Protein AF-A0A919EBE1-F1 (afdb_monomer_lite)

Foldseek 3Di:
DDDDDDPVVVVVVQVVQVVVVHHPVNVVVVLVVVCVVPVVVSVVVCVVVDDPDDPPDDPPPDPDDDDDDDDDDD

pLDDT: mean 79.86, std 19.69, range [41.06, 98.19]

Secondary structure (DSSP, 8-state):
---PPPHHHHHHHHHHHHTTT--HHHHHHHHHHHHHH-HHHHHHHHGGGSPP----------------------

Sequence (74 aa):
MIVRPGEALKQGATQALNNRGREMQGFVVACLNALVADPDSFLRRLSGHWPAEKPRGRPRKDAHGDAAGDASAT

Radius of gyration: 25.63 Å; chains: 1; bounding box: 74×45×45 Å

Structure (mmCIF, N/CA/C/O backbone):
data_AF-A0A919EBE1-F1
#
_entry.id   AF-A0A919EBE1-F1
#
loop_
_atom_site.group_PDB
_atom_site.id
_atom_site.type_symbol
_atom_site.label_atom_id
_atom_site.label_alt_id
_atom_site.label_comp_id
_atom_site.label_asym_id
_atom_site.label_entity_id
_atom_site.label_seq_id
_atom_site.pdbx_PDB_ins_code
_atom_site.Cartn_x
_atom_site.Cartn_y
_atom_site.Cartn_z
_atom_site.occupancy
_atom_site.B_iso_or_equiv
_atom_site.auth_seq_id
_atom_site.auth_comp_id
_atom_site.auth_asym_id
_atom_site.auth_atom_id
_atom_site.pdbx_PDB_model_num
ATOM 1 N N . MET A 1 1 ? 17.984 0.765 -1.026 1.00 50.41 1 MET A N 1
ATOM 2 C CA . MET A 1 1 ? 17.428 2.116 -1.272 1.00 50.41 1 MET A CA 1
ATOM 3 C C . MET A 1 1 ? 16.065 2.161 -0.606 1.00 50.41 1 MET A C 1
ATOM 5 O O . MET A 1 1 ? 15.194 1.417 -1.025 1.00 50.41 1 MET A O 1
ATOM 9 N N . ILE A 1 2 ? 15.909 2.928 0.476 1.00 57.41 2 ILE A N 1
ATOM 10 C CA . ILE A 1 2 ? 14.626 3.041 1.186 1.00 57.41 2 ILE A CA 1
ATOM 11 C C . ILE A 1 2 ? 13.867 4.209 0.560 1.00 57.41 2 ILE A C 1
ATOM 13 O O . ILE A 1 2 ? 14.310 5.352 0.661 1.00 57.41 2 ILE A O 1
ATOM 17 N N . VAL A 1 3 ? 12.751 3.924 -0.109 1.00 67.38 3 VAL A N 1
ATOM 18 C CA . VAL A 1 3 ? 11.837 4.964 -0.592 1.00 67.38 3 VAL A CA 1
ATOM 19 C C . VAL A 1 3 ? 10.996 5.406 0.600 1.00 67.38 3 VAL A C 1
ATOM 21 O O . VAL A 1 3 ? 10.205 4.628 1.127 1.00 67.38 3 VAL A O 1
ATOM 24 N N . ARG A 1 4 ? 11.202 6.640 1.065 1.00 74.50 4 ARG A N 1
ATOM 25 C CA . ARG A 1 4 ? 10.357 7.249 2.096 1.00 74.50 4 ARG A CA 1
ATOM 26 C C . ARG A 1 4 ? 9.294 8.100 1.401 1.00 74.50 4 ARG A C 1
ATOM 28 O O . ARG A 1 4 ? 9.680 8.970 0.617 1.00 74.50 4 ARG A O 1
ATOM 35 N N . PRO A 1 5 ? 7.993 7.869 1.641 1.00 78.56 5 PRO A N 1
ATOM 36 C CA . PRO A 1 5 ? 6.970 8.778 1.144 1.00 78.56 5 PRO A CA 1
ATOM 37 C C . PRO A 1 5 ? 7.161 10.151 1.795 1.00 78.56 5 PRO A C 1
ATOM 39 O O . PRO A 1 5 ? 7.587 10.241 2.947 1.00 78.56 5 PRO A O 1
ATOM 42 N N . GLY A 1 6 ? 6.845 11.220 1.064 1.00 85.19 6 GLY A N 1
ATOM 43 C CA . GLY A 1 6 ? 6.784 12.552 1.660 1.00 85.19 6 GLY A CA 1
ATOM 44 C C . GLY A 1 6 ? 5.741 12.592 2.781 1.00 85.19 6 GLY A C 1
ATOM 45 O O . GLY A 1 6 ? 4.695 11.947 2.676 1.00 85.19 6 GLY A O 1
ATOM 46 N N . GLU A 1 7 ? 6.005 13.359 3.839 1.00 88.25 7 GLU A N 1
ATOM 47 C CA . GLU A 1 7 ? 5.117 13.448 5.009 1.00 88.25 7 GLU A CA 1
ATOM 48 C C . GLU A 1 7 ? 3.686 13.860 4.627 1.00 88.25 7 GLU A C 1
ATOM 50 O O . GLU A 1 7 ? 2.728 13.240 5.082 1.00 88.25 7 GLU A O 1
ATOM 55 N N . ALA A 1 8 ? 3.528 14.811 3.700 1.00 89.31 8 ALA A N 1
ATOM 56 C CA . ALA A 1 8 ? 2.214 15.234 3.210 1.00 89.31 8 ALA A CA 1
ATOM 57 C C . ALA A 1 8 ? 1.426 14.090 2.538 1.00 89.31 8 ALA A C 1
ATOM 59 O O . ALA A 1 8 ? 0.228 13.934 2.773 1.00 89.31 8 ALA A O 1
ATOM 60 N N . LEU A 1 9 ? 2.100 13.243 1.748 1.00 90.88 9 LEU A N 1
ATOM 61 C CA . LEU A 1 9 ? 1.474 12.082 1.106 1.00 90.88 9 LEU A CA 1
ATOM 62 C C . LEU A 1 9 ? 1.023 11.058 2.153 1.00 90.88 9 LEU A C 1
ATOM 64 O O . LEU A 1 9 ? -0.090 10.536 2.084 1.00 90.88 9 LEU A O 1
ATOM 68 N N . LYS A 1 10 ? 1.879 10.792 3.146 1.00 90.94 10 LYS A N 1
ATOM 69 C CA . LYS A 1 10 ? 1.583 9.866 4.242 1.00 90.94 10 LYS A CA 1
ATOM 70 C C . LYS A 1 10 ? 0.391 10.344 5.075 1.00 90.94 10 LYS A C 1
ATOM 72 O O . LYS A 1 10 ? -0.484 9.539 5.397 1.00 90.94 10 LYS A O 1
ATOM 77 N N . GLN A 1 11 ? 0.338 11.634 5.401 1.00 94.38 11 GLN A N 1
ATOM 78 C CA . GLN A 1 11 ? -0.768 12.234 6.148 1.00 94.38 11 GLN A CA 1
ATOM 79 C C . GLN A 1 11 ? -2.084 12.153 5.368 1.00 94.38 11 GLN A C 1
ATOM 81 O O . GLN A 1 11 ? -3.069 11.648 5.906 1.00 94.38 11 GLN A O 1
ATOM 86 N N . GLY A 1 12 ? -2.088 12.545 4.089 1.00 95.62 12 GLY A N 1
ATOM 87 C CA . GLY A 1 12 ? -3.284 12.474 3.244 1.00 95.62 12 GLY A CA 1
ATOM 88 C C . GLY A 1 12 ? -3.819 11.047 3.091 1.00 95.62 12 GLY A C 1
ATOM 89 O O . GLY A 1 12 ? -5.015 10.808 3.254 1.00 95.62 12 GLY A O 1
ATOM 90 N N . ALA A 1 13 ? -2.932 10.072 2.864 1.00 94.31 13 ALA A N 1
ATOM 91 C CA . ALA A 1 13 ? -3.316 8.663 2.789 1.00 94.31 13 ALA A CA 1
ATOM 92 C C . ALA A 1 13 ? -3.885 8.149 4.123 1.00 94.31 13 ALA A C 1
ATOM 94 O O . ALA A 1 13 ? -4.906 7.463 4.137 1.00 94.31 13 ALA A O 1
ATOM 95 N N . THR A 1 14 ? -3.268 8.521 5.248 1.00 95.81 14 THR A N 1
ATOM 96 C CA . THR A 1 14 ? -3.747 8.141 6.587 1.00 95.81 14 THR A CA 1
ATOM 97 C C . THR A 1 14 ? -5.135 8.717 6.859 1.00 95.81 14 THR A C 1
ATOM 99 O O . THR A 1 14 ? -6.031 7.989 7.278 1.00 95.81 14 THR A O 1
ATOM 102 N N . GLN A 1 15 ? -5.358 9.997 6.555 1.00 97.12 15 GLN A N 1
ATOM 103 C CA . GLN A 1 15 ? -6.666 10.632 6.714 1.00 97.12 15 GLN A CA 1
ATOM 104 C C . GLN A 1 15 ? -7.733 9.963 5.835 1.00 97.12 15 GLN A C 1
ATOM 106 O O . GLN A 1 15 ? -8.836 9.680 6.300 1.00 97.12 15 GLN A O 1
ATOM 111 N N . ALA A 1 16 ? -7.404 9.654 4.577 1.00 97.62 16 ALA A N 1
ATOM 112 C CA . ALA A 1 16 ? -8.320 8.976 3.667 1.00 97.62 16 ALA A CA 1
ATOM 113 C C . ALA A 1 16 ? -8.734 7.581 4.172 1.00 97.62 16 ALA A C 1
ATOM 115 O O . ALA A 1 16 ? -9.891 7.188 3.991 1.00 97.62 16 ALA A O 1
ATOM 116 N N . LEU A 1 17 ? -7.818 6.841 4.800 1.00 97.44 17 LEU A N 1
ATOM 117 C CA . LEU A 1 17 ? -8.108 5.540 5.405 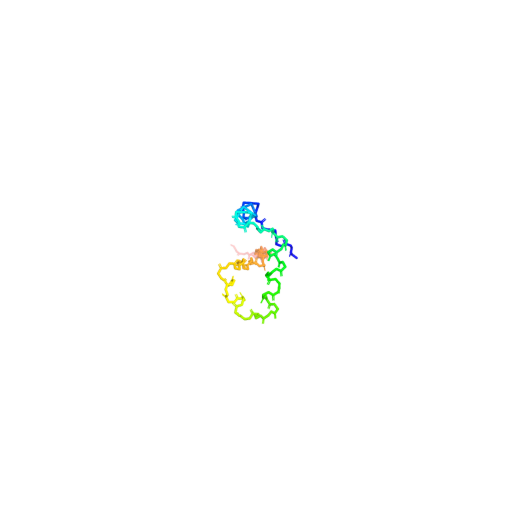1.00 97.44 17 LEU A CA 1
ATOM 118 C C . LEU A 1 17 ? -8.948 5.683 6.680 1.00 97.44 17 LEU A C 1
ATOM 120 O O . LEU A 1 17 ? -9.973 5.010 6.806 1.00 97.44 17 LEU A O 1
ATOM 124 N N . ASN A 1 18 ? -8.590 6.618 7.563 1.00 95.81 18 ASN A N 1
ATOM 125 C CA . ASN A 1 18 ? -9.311 6.868 8.813 1.00 95.81 18 ASN A CA 1
ATOM 126 C C . ASN A 1 18 ? -10.771 7.267 8.564 1.00 95.81 18 ASN A C 1
ATOM 128 O O . ASN A 1 18 ? -11.671 6.729 9.204 1.00 95.81 18 ASN A O 1
ATOM 132 N N . ASN A 1 19 ? -11.029 8.118 7.564 1.00 97.69 19 ASN A N 1
ATOM 133 C CA . ASN A 1 19 ? -12.388 8.504 7.160 1.00 97.69 19 ASN A CA 1
ATOM 134 C C . ASN A 1 19 ? -13.251 7.312 6.701 1.00 97.69 19 ASN A C 1
ATOM 136 O O . ASN A 1 19 ? -14.468 7.430 6.602 1.00 97.69 19 ASN A O 1
ATOM 140 N N . ARG A 1 20 ? -12.628 6.169 6.391 1.00 97.31 20 ARG A N 1
ATOM 141 C CA . ARG A 1 20 ? -13.280 4.923 5.966 1.00 97.31 20 ARG A CA 1
ATOM 142 C C . ARG A 1 20 ? -13.189 3.823 7.030 1.00 97.31 20 ARG A C 1
ATOM 144 O O . ARG A 1 20 ? -13.479 2.668 6.723 1.00 97.31 20 ARG A O 1
ATOM 151 N N . GLY A 1 21 ? -12.752 4.156 8.248 1.00 96.44 21 GLY A N 1
ATOM 152 C CA . GLY A 1 21 ? -12.564 3.195 9.336 1.00 96.44 21 GLY A CA 1
ATOM 153 C C . GLY A 1 21 ? -11.496 2.140 9.035 1.00 96.44 21 GLY A C 1
ATOM 154 O O . GLY A 1 21 ? -11.644 0.985 9.425 1.00 96.44 21 GLY A O 1
ATOM 155 N N . ARG A 1 22 ? -10.454 2.497 8.274 1.00 96.38 22 ARG A N 1
ATOM 156 C CA . ARG A 1 22 ? -9.342 1.601 7.924 1.00 96.38 22 ARG A CA 1
ATOM 157 C C . ARG A 1 22 ? -8.031 2.136 8.481 1.00 96.38 22 ARG A C 1
ATOM 159 O O . ARG A 1 22 ? -7.802 3.339 8.493 1.00 96.38 22 ARG A O 1
ATOM 166 N N . GLU A 1 23 ? -7.147 1.226 8.871 1.00 95.00 23 GLU A N 1
ATOM 167 C CA . GLU A 1 23 ? -5.802 1.552 9.344 1.00 95.00 23 GLU A CA 1
ATOM 168 C C . GLU A 1 23 ? -4.754 1.355 8.242 1.00 95.00 23 GLU A C 1
ATOM 170 O O . GLU A 1 23 ? -4.891 0.482 7.380 1.00 95.00 23 GLU A O 1
ATOM 175 N N . MET A 1 24 ? -3.662 2.125 8.306 1.00 94.25 24 MET A N 1
ATOM 176 C CA . MET A 1 24 ? -2.551 2.039 7.347 1.00 94.25 24 MET A CA 1
ATOM 177 C C . MET A 1 24 ? -1.943 0.634 7.278 1.00 94.25 24 MET A C 1
ATOM 179 O O . MET A 1 24 ? -1.710 0.115 6.190 1.00 94.25 24 MET A O 1
ATOM 183 N N . GLN A 1 25 ? -1.710 -0.006 8.427 1.00 93.75 25 GLN A N 1
ATOM 184 C CA . GLN A 1 25 ? -1.131 -1.350 8.467 1.00 93.75 25 GLN A CA 1
ATOM 185 C C . GLN A 1 25 ? -2.054 -2.378 7.800 1.00 93.75 25 GLN A C 1
ATOM 187 O O . GLN A 1 25 ? -1.598 -3.161 6.968 1.00 93.75 25 GLN A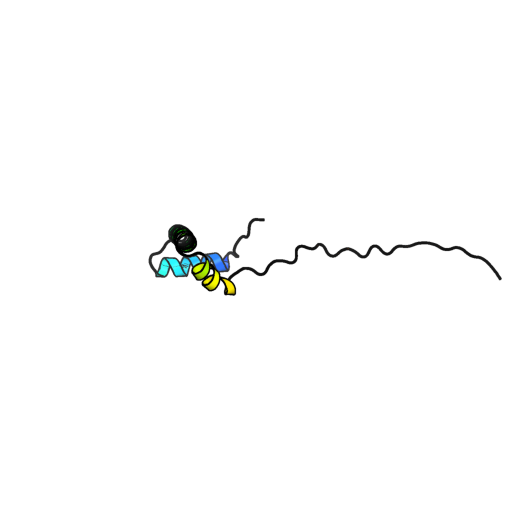 O 1
ATOM 192 N N . GLY A 1 26 ? -3.356 -2.328 8.098 1.00 96.00 26 GLY A N 1
ATOM 193 C CA . GLY A 1 26 ? -4.352 -3.189 7.457 1.00 96.00 26 GLY A CA 1
ATOM 194 C C . GLY A 1 26 ? -4.441 -2.963 5.946 1.00 96.00 26 GLY A C 1
ATOM 195 O O . GLY A 1 26 ? -4.550 -3.922 5.184 1.00 96.00 26 GLY A O 1
ATOM 196 N N . PHE A 1 27 ? -4.319 -1.712 5.495 1.00 96.25 27 PHE A N 1
ATOM 197 C CA . PHE A 1 27 ? -4.260 -1.383 4.071 1.00 96.25 27 PHE A CA 1
ATOM 198 C C . PHE A 1 27 ? -3.034 -1.995 3.378 1.00 96.25 27 PHE A C 1
ATOM 200 O O . PHE A 1 27 ? -3.179 -2.597 2.317 1.00 96.25 27 PHE A O 1
ATOM 207 N N . VAL A 1 28 ? -1.845 -1.913 3.985 1.00 95.00 28 VAL A N 1
ATOM 208 C CA . VAL A 1 28 ? -0.628 -2.528 3.425 1.00 95.00 28 VAL A CA 1
ATOM 209 C C . VAL A 1 28 ? -0.787 -4.045 3.301 1.00 95.00 28 VAL A C 1
ATOM 211 O O . VAL A 1 28 ? -0.489 -4.599 2.245 1.00 95.00 28 VAL A O 1
ATOM 214 N N . VAL A 1 29 ? -1.314 -4.713 4.331 1.00 96.88 29 VAL A N 1
ATOM 215 C CA . VAL A 1 29 ? -1.582 -6.163 4.285 1.00 96.88 29 VAL A CA 1
ATOM 216 C C . VAL A 1 29 ? -2.580 -6.508 3.175 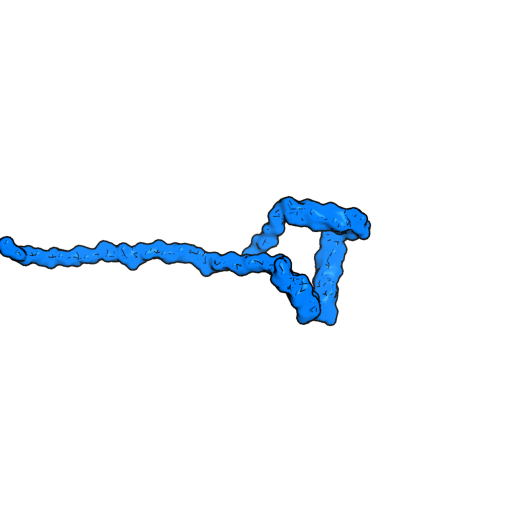1.00 96.88 29 VAL A C 1
ATOM 218 O O . VAL A 1 29 ? -2.349 -7.446 2.414 1.00 96.88 29 VAL A O 1
ATOM 221 N N . ALA A 1 30 ? -3.655 -5.730 3.022 1.00 96.88 30 ALA A N 1
ATOM 222 C CA . ALA A 1 30 ? -4.631 -5.934 1.952 1.00 96.88 30 ALA A CA 1
ATOM 223 C C . ALA A 1 30 ? -4.009 -5.783 0.552 1.00 96.88 30 ALA A C 1
ATOM 225 O O . ALA A 1 30 ? -4.299 -6.587 -0.331 1.00 96.88 30 ALA A O 1
ATOM 226 N N . CYS A 1 31 ? -3.123 -4.802 0.356 1.00 96.38 31 CYS A N 1
ATOM 227 C CA . CYS A 1 31 ? -2.380 -4.628 -0.894 1.00 96.38 31 CYS A CA 1
ATOM 228 C C . CYS A 1 31 ? -1.473 -5.825 -1.202 1.00 96.38 31 CYS A C 1
ATOM 230 O O . CYS A 1 31 ? -1.434 -6.272 -2.345 1.00 96.38 31 CYS A O 1
ATOM 232 N N . LEU A 1 32 ? -0.776 -6.369 -0.199 1.00 97.19 32 LEU A N 1
ATOM 233 C CA . LEU A 1 32 ? 0.060 -7.562 -0.375 1.00 97.19 32 LEU A CA 1
ATOM 234 C C . LEU A 1 32 ? -0.782 -8.787 -0.749 1.00 97.19 32 LEU A C 1
ATOM 236 O O . LEU A 1 32 ? -0.435 -9.500 -1.686 1.00 97.19 32 LEU A O 1
ATOM 240 N N . ASN A 1 33 ? -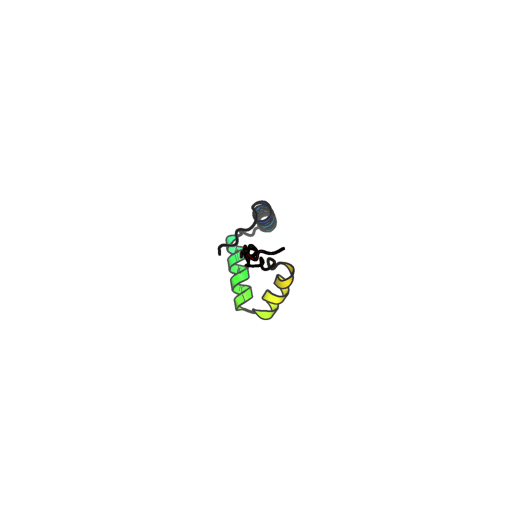1.919 -8.993 -0.081 1.00 97.88 33 ASN A N 1
ATOM 241 C CA . ASN A 1 33 ? -2.840 -10.080 -0.417 1.00 97.88 33 ASN A CA 1
ATOM 242 C C . ASN A 1 33 ? -3.391 -9.941 -1.844 1.00 97.88 33 ASN A C 1
ATOM 244 O O . ASN A 1 33 ? -3.438 -10.921 -2.582 1.00 97.88 33 ASN A O 1
ATOM 248 N N . ALA A 1 34 ? -3.777 -8.727 -2.249 1.00 97.12 34 ALA A N 1
ATOM 249 C CA . ALA A 1 34 ? -4.266 -8.460 -3.599 1.00 97.12 34 ALA A CA 1
ATOM 250 C C . ALA A 1 34 ? -3.187 -8.705 -4.667 1.00 97.12 34 ALA A C 1
ATOM 252 O O . ALA A 1 34 ? -3.489 -9.284 -5.707 1.00 97.12 34 ALA A O 1
ATOM 253 N N . LEU A 1 35 ? -1.939 -8.311 -4.392 1.00 96.88 35 LEU A N 1
ATOM 254 C CA . LEU A 1 35 ? -0.800 -8.568 -5.274 1.00 96.88 35 LEU A CA 1
ATOM 255 C C . LEU A 1 35 ? -0.547 -10.069 -5.455 1.00 96.88 35 LEU A C 1
ATOM 257 O O . LEU A 1 35 ? -0.274 -10.497 -6.567 1.00 96.88 35 LEU A O 1
ATOM 261 N N . VAL A 1 36 ? -0.633 -10.861 -4.383 1.00 97.88 36 VAL A N 1
ATOM 262 C CA . VAL A 1 36 ? -0.450 -12.322 -4.457 1.00 97.88 36 VAL A CA 1
ATOM 263 C C . VAL A 1 36 ? -1.590 -12.991 -5.230 1.00 97.88 36 VAL A C 1
ATOM 265 O O . VAL A 1 36 ? -1.346 -13.948 -5.958 1.00 97.88 36 VAL A O 1
ATOM 268 N N . ALA A 1 37 ? -2.822 -12.501 -5.080 1.00 98.19 37 ALA A N 1
ATOM 269 C CA . ALA A 1 37 ? -3.997 -13.094 -5.712 1.00 98.19 37 ALA A CA 1
ATOM 270 C C . ALA A 1 37 ? -4.060 -12.866 -7.235 1.00 98.19 37 ALA A C 1
ATOM 272 O O . ALA A 1 37 ? -4.428 -13.781 -7.966 1.00 98.19 37 ALA A O 1
ATOM 273 N N . ASP A 1 38 ? -3.726 -11.662 -7.711 1.00 97.12 38 ASP A N 1
ATOM 274 C CA . ASP A 1 38 ? -3.680 -11.321 -9.142 1.00 97.12 38 ASP A CA 1
ATOM 275 C C . ASP A 1 38 ? -2.616 -10.232 -9.388 1.00 97.12 38 ASP A C 1
ATOM 277 O O . ASP A 1 38 ? -2.918 -9.027 -9.333 1.00 97.12 38 ASP A O 1
ATOM 281 N N . PRO A 1 39 ? -1.357 -10.640 -9.638 1.00 96.25 39 PRO A N 1
ATOM 282 C CA . PRO A 1 39 ? -0.250 -9.707 -9.787 1.00 96.25 39 PRO A CA 1
ATOM 283 C C . PRO A 1 39 ? -0.437 -8.741 -10.957 1.00 96.25 39 PRO A C 1
ATOM 285 O O . PRO A 1 39 ? -0.247 -7.533 -10.799 1.00 96.25 39 PRO A O 1
ATOM 288 N N . ASP A 1 40 ? -0.842 -9.248 -12.120 1.00 97.06 40 ASP A N 1
ATOM 289 C CA . ASP A 1 40 ? -0.888 -8.469 -13.358 1.00 97.06 40 ASP A CA 1
ATOM 290 C C . ASP A 1 40 ? -1.968 -7.389 -13.297 1.00 97.06 40 ASP A C 1
ATOM 292 O O . ASP A 1 40 ? -1.718 -6.218 -13.615 1.00 97.06 40 ASP A O 1
ATOM 296 N N . SER A 1 41 ? -3.168 -7.736 -12.823 1.00 95.19 41 SER A N 1
ATOM 297 C CA . SER A 1 41 ? -4.238 -6.751 -12.668 1.00 95.19 41 SER A CA 1
ATOM 298 C C . SER A 1 41 ? -3.900 -5.707 -11.611 1.00 95.19 41 SER A C 1
ATOM 300 O O . SER A 1 41 ? -4.213 -4.526 -11.801 1.00 95.19 41 SER A O 1
ATOM 302 N N . PHE A 1 42 ? -3.283 -6.115 -10.499 1.00 95.81 42 PHE A N 1
ATOM 303 C CA . PHE A 1 42 ? -2.915 -5.196 -9.427 1.00 95.81 42 PHE A CA 1
ATOM 304 C C . PHE A 1 42 ? -1.811 -4.225 -9.868 1.00 95.81 42 PHE A C 1
ATOM 306 O O . PHE A 1 42 ? -1.962 -3.012 -9.706 1.00 95.81 42 PHE A O 1
ATOM 313 N N . LEU A 1 43 ? -0.750 -4.722 -10.512 1.00 94.69 43 LEU A N 1
ATOM 314 C CA . LEU A 1 43 ? 0.339 -3.890 -11.034 1.00 94.69 43 LEU A CA 1
ATOM 315 C C . LEU A 1 43 ? -0.143 -2.939 -12.134 1.00 94.69 43 LEU A C 1
ATOM 317 O O . LEU A 1 43 ? 0.225 -1.762 -12.131 1.00 94.69 43 LEU A O 1
ATOM 321 N N . ARG A 1 44 ? -1.045 -3.388 -13.017 1.00 95.12 44 ARG A N 1
ATOM 322 C CA . ARG A 1 44 ? -1.655 -2.514 -14.030 1.00 95.12 44 ARG A CA 1
ATOM 323 C C . ARG A 1 44 ? -2.389 -1.328 -13.399 1.00 95.12 44 ARG A C 1
ATOM 325 O O . ARG A 1 44 ? -2.249 -0.210 -13.893 1.00 95.12 44 ARG A O 1
ATOM 332 N N . ARG A 1 45 ? -3.116 -1.538 -12.291 1.00 94.25 45 ARG A N 1
ATOM 333 C CA . ARG A 1 45 ? -3.799 -0.458 -11.544 1.00 94.25 45 ARG A CA 1
ATOM 334 C C . ARG A 1 45 ? -2.822 0.534 -10.907 1.00 94.25 45 ARG A C 1
ATOM 336 O O . ARG A 1 45 ? -3.159 1.706 -10.780 1.00 94.25 45 ARG A O 1
ATOM 343 N N . LEU A 1 46 ? -1.630 0.086 -10.511 1.00 92.69 46 LEU A N 1
ATOM 344 C CA . LEU A 1 46 ? -0.622 0.929 -9.858 1.00 92.69 46 LEU A CA 1
ATOM 345 C C . LEU A 1 46 ? 0.312 1.665 -10.825 1.00 92.69 46 LEU A C 1
ATOM 347 O O . LEU A 1 46 ? 1.028 2.562 -10.385 1.00 92.69 46 LEU A O 1
ATOM 351 N N . SER A 1 47 ? 0.301 1.324 -12.116 1.00 88.44 47 SER A N 1
ATOM 352 C CA . SER A 1 47 ? 1.206 1.888 -13.131 1.00 88.44 47 SER A CA 1
ATOM 353 C C . SER A 1 47 ? 1.299 3.423 -13.111 1.00 88.44 47 SER A C 1
ATOM 355 O O . SER A 1 47 ? 2.398 3.966 -13.166 1.00 88.44 47 SER A O 1
ATOM 357 N N . GLY A 1 48 ? 0.175 4.130 -12.939 1.00 87.94 48 GLY A N 1
ATOM 358 C CA . GLY A 1 48 ? 0.133 5.600 -12.884 1.00 87.94 48 GLY A CA 1
ATOM 359 C C . GLY A 1 48 ? 0.606 6.228 -11.565 1.00 87.94 48 GLY A C 1
ATOM 360 O O . GLY A 1 48 ? 0.774 7.442 -11.488 1.00 87.94 48 GLY A O 1
ATOM 361 N N . HIS A 1 49 ? 0.814 5.425 -10.521 1.00 89.06 49 HIS A N 1
ATOM 362 C CA . HIS A 1 49 ? 1.261 5.872 -9.196 1.00 89.06 49 HIS A CA 1
ATOM 363 C C . HIS A 1 49 ? 2.687 5.427 -8.871 1.00 89.06 49 HIS A C 1
ATOM 365 O O . HIS A 1 49 ? 3.205 5.753 -7.799 1.00 89.06 49 HIS A O 1
ATOM 371 N N . TRP A 1 50 ? 3.319 4.667 -9.768 1.00 84.56 50 TRP A N 1
ATOM 372 C CA . TRP A 1 50 ? 4.671 4.190 -9.551 1.00 84.56 50 TRP A CA 1
ATOM 373 C C . TRP A 1 50 ? 5.639 5.379 -9.531 1.00 84.56 50 TRP A C 1
ATOM 375 O O . TRP A 1 50 ? 5.566 6.244 -10.409 1.00 84.56 50 TRP A O 1
ATOM 385 N N . PRO A 1 51 ? 6.538 5.475 -8.537 1.00 80.44 51 PRO A N 1
ATOM 386 C CA . PRO A 1 51 ? 7.510 6.552 -8.512 1.00 80.44 51 PRO A CA 1
ATOM 387 C C . PRO A 1 51 ? 8.378 6.470 -9.765 1.00 80.44 51 PRO A C 1
ATOM 389 O O . PRO A 1 51 ? 8.859 5.393 -10.123 1.00 80.44 51 PRO A O 1
ATOM 392 N N . ALA A 1 52 ? 8.597 7.619 -10.405 1.00 75.50 52 ALA A N 1
ATOM 393 C CA . ALA A 1 52 ? 9.524 7.708 -11.519 1.00 75.50 52 ALA A CA 1
ATOM 394 C C . ALA A 1 52 ? 10.889 7.151 -11.095 1.00 75.50 52 ALA A C 1
ATOM 396 O O . ALA A 1 52 ? 11.394 7.460 -10.005 1.00 75.50 52 ALA A O 1
ATOM 397 N N . GLU A 1 53 ? 11.488 6.332 -11.956 1.00 67.88 53 GLU A N 1
ATOM 398 C CA . GLU A 1 53 ? 12.849 5.866 -11.749 1.00 67.88 53 GLU A CA 1
ATOM 399 C C . GLU A 1 53 ? 13.765 7.093 -11.696 1.00 67.88 53 GLU A C 1
ATOM 401 O O . GLU A 1 53 ? 13.889 7.849 -12.660 1.00 67.88 53 GLU A O 1
ATOM 406 N N . LYS A 1 54 ? 14.385 7.344 -10.537 1.00 62.69 54 LYS A N 1
ATOM 407 C CA . LYS A 1 54 ? 15.412 8.383 -10.455 1.00 62.69 54 LYS A CA 1
ATOM 408 C C . LYS A 1 54 ? 16.567 7.956 -11.363 1.00 62.69 54 LYS A C 1
ATOM 410 O O . LYS A 1 54 ? 17.070 6.847 -11.163 1.00 62.69 54 LYS A O 1
ATOM 415 N N . PRO A 1 55 ? 17.045 8.817 -12.282 1.00 59.66 55 PRO A N 1
ATOM 416 C CA . PRO A 1 55 ? 18.233 8.517 -13.064 1.00 59.66 55 PRO A CA 1
ATOM 417 C C . PRO A 1 55 ? 19.389 8.251 -12.099 1.00 59.66 55 PRO A C 1
ATOM 419 O O . PRO A 1 55 ? 19.822 9.132 -11.352 1.00 59.66 55 PRO A O 1
ATOM 422 N N . ARG A 1 56 ? 19.869 7.008 -12.056 1.00 61.84 56 ARG A N 1
ATOM 423 C CA . ARG A 1 56 ? 21.055 6.651 -11.279 1.00 61.84 56 ARG A CA 1
ATOM 424 C C . ARG A 1 56 ? 22.271 7.024 -12.113 1.00 61.84 56 ARG A C 1
ATOM 426 O O . ARG A 1 56 ? 22.793 6.213 -12.863 1.00 61.84 56 ARG A O 1
ATOM 433 N N . GLY A 1 57 ? 22.715 8.266 -11.970 1.00 56.78 57 GLY A N 1
ATOM 434 C CA . GLY A 1 57 ? 23.953 8.743 -12.567 1.00 56.78 57 GLY A CA 1
ATOM 435 C C . GLY A 1 57 ? 24.462 9.969 -11.828 1.00 56.78 57 GLY A C 1
ATOM 436 O O . GLY A 1 57 ? 23.777 10.984 -11.748 1.00 56.78 57 GLY A O 1
ATOM 437 N N . ARG A 1 58 ? 25.680 9.889 -11.287 1.00 52.25 58 ARG A N 1
ATOM 438 C CA . ARG A 1 58 ? 26.480 11.090 -11.031 1.00 52.25 58 ARG A CA 1
ATOM 439 C C . ARG A 1 58 ? 26.774 11.691 -12.413 1.00 52.25 58 ARG A C 1
ATOM 441 O O . ARG A 1 58 ? 27.214 10.919 -13.267 1.00 52.25 58 ARG A O 1
ATOM 448 N N . PRO A 1 59 ? 26.572 12.997 -12.663 1.00 63.44 59 PRO A N 1
ATOM 449 C CA . PRO A 1 59 ? 27.115 13.616 -13.866 1.00 63.44 59 PRO A CA 1
ATOM 450 C C . PRO A 1 59 ? 28.604 13.261 -13.933 1.00 63.44 59 PRO A C 1
ATOM 452 O O . PRO A 1 59 ? 29.335 13.503 -12.965 1.00 63.44 59 PRO A O 1
ATOM 455 N N . ARG A 1 60 ? 29.052 12.599 -15.008 1.00 62.88 60 ARG A N 1
ATOM 456 C CA . ARG A 1 60 ? 30.489 12.465 -15.254 1.00 62.88 60 ARG A CA 1
ATOM 457 C C . ARG A 1 60 ? 30.991 13.894 -15.418 1.00 62.88 60 ARG A C 1
ATOM 459 O O . ARG A 1 60 ? 30.592 14.572 -16.350 1.00 62.88 60 ARG A O 1
ATOM 466 N N . LYS A 1 61 ? 31.784 14.365 -14.456 1.00 57.12 61 LYS A N 1
ATOM 467 C CA .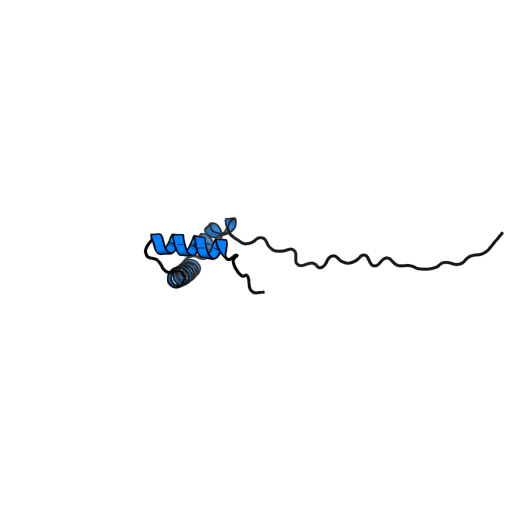 LYS A 1 61 ? 32.581 15.578 -14.618 1.00 57.12 61 LYS A CA 1
ATOM 468 C C . LYS A 1 61 ? 33.485 15.309 -15.815 1.00 57.12 61 LYS A C 1
ATOM 470 O O . LYS A 1 61 ? 34.245 14.341 -15.762 1.00 57.12 61 LYS A O 1
ATOM 475 N N . ASP A 1 62 ? 33.326 16.082 -16.880 1.00 57.38 62 ASP A N 1
ATOM 476 C CA . ASP A 1 62 ? 34.108 15.947 -18.101 1.00 57.38 62 ASP A CA 1
ATOM 477 C C . ASP A 1 62 ? 35.596 15.975 -17.742 1.00 57.38 62 ASP A C 1
ATOM 479 O O . ASP A 1 62 ? 36.131 16.967 -17.248 1.00 57.38 62 ASP A O 1
ATOM 483 N N . ALA A 1 63 ? 36.244 14.825 -17.904 1.00 56.69 63 ALA A N 1
ATOM 484 C CA . ALA A 1 63 ? 37.684 14.682 -17.834 1.00 56.69 63 ALA A CA 1
ATOM 485 C C . ALA A 1 63 ? 38.231 14.930 -19.244 1.00 56.69 63 ALA A C 1
ATOM 487 O O . ALA A 1 63 ? 38.479 13.998 -20.002 1.00 56.69 63 ALA A O 1
ATOM 488 N N . HIS A 1 64 ? 38.365 16.204 -19.597 1.00 47.44 64 HIS A N 1
ATOM 489 C CA . HIS A 1 64 ? 39.253 16.680 -20.652 1.00 47.44 64 HIS A CA 1
ATOM 490 C C . HIS A 1 64 ? 39.974 17.878 -20.016 1.00 47.44 64 HIS A C 1
ATOM 492 O O . HIS A 1 64 ? 39.347 18.893 -19.754 1.00 47.44 64 HIS A O 1
ATOM 498 N N . GLY A 1 65 ? 41.205 17.781 -19.526 1.00 43.47 65 GLY A N 1
ATOM 499 C CA . GLY A 1 65 ? 42.332 17.061 -20.097 1.00 43.47 65 GLY A CA 1
ATOM 500 C C . GLY A 1 65 ? 43.288 18.107 -20.652 1.00 43.47 65 GLY A C 1
ATOM 501 O O . GLY A 1 65 ? 43.421 18.222 -21.862 1.00 43.47 65 GLY A O 1
ATOM 502 N N . ASP A 1 66 ? 43.896 18.894 -19.760 1.00 50.41 66 ASP A N 1
ATOM 503 C CA . ASP A 1 66 ? 45.148 19.590 -20.039 1.00 50.41 66 ASP A CA 1
ATOM 504 C C . ASP A 1 66 ? 46.172 18.568 -20.553 1.00 50.41 66 ASP A C 1
ATOM 506 O O . ASP A 1 66 ? 46.518 17.616 -19.849 1.00 50.41 66 ASP A O 1
ATOM 510 N N . ALA A 1 67 ? 46.660 18.769 -21.773 1.00 47.53 67 ALA A N 1
ATOM 511 C CA . ALA A 1 67 ? 47.885 18.157 -22.262 1.00 47.53 67 ALA A CA 1
ATOM 512 C C . ALA A 1 67 ? 48.642 19.189 -23.103 1.00 47.53 67 ALA A C 1
ATOM 514 O O . ALA A 1 67 ? 48.216 19.586 -24.186 1.00 47.53 67 ALA A O 1
ATOM 515 N N . ALA A 1 68 ? 49.757 19.629 -22.529 1.00 49.44 68 ALA A N 1
ATOM 516 C CA . ALA A 1 68 ? 50.756 20.503 -23.106 1.00 49.44 68 ALA A CA 1
ATOM 517 C C . ALA A 1 68 ? 51.350 19.940 -24.409 1.00 49.44 68 ALA A C 1
ATOM 519 O O . ALA A 1 68 ? 51.586 18.738 -24.531 1.00 49.44 68 ALA A O 1
ATOM 520 N N . GLY A 1 69 ? 51.663 20.844 -25.336 1.00 43.84 69 GLY A N 1
ATOM 521 C CA . GLY A 1 69 ? 52.467 20.593 -26.527 1.00 43.84 69 GLY A CA 1
ATOM 522 C C . GLY A 1 69 ? 53.297 21.831 -26.845 1.00 43.84 69 GLY A C 1
ATOM 523 O O . GLY A 1 69 ? 52.818 22.756 -27.490 1.00 43.84 69 GLY A O 1
ATOM 524 N N . ASP A 1 70 ? 54.515 21.842 -26.316 1.00 49.59 70 ASP A N 1
ATOM 525 C CA . ASP A 1 70 ? 55.627 22.720 -26.678 1.00 49.59 70 ASP A CA 1
ATOM 526 C C . ASP A 1 70 ? 55.982 22.556 -28.170 1.00 49.59 70 ASP A C 1
ATOM 528 O O . ASP A 1 70 ? 56.100 21.422 -28.640 1.00 49.59 70 ASP A O 1
ATOM 532 N N . ALA A 1 71 ? 56.151 23.665 -28.902 1.00 50.78 71 ALA A N 1
ATOM 533 C CA . ALA A 1 71 ? 57.033 23.732 -30.071 1.00 50.78 71 ALA A CA 1
ATOM 534 C C . ALA A 1 71 ? 57.373 25.193 -30.436 1.00 50.78 71 ALA A C 1
ATOM 536 O O . ALA A 1 71 ? 56.500 26.011 -30.719 1.00 50.78 71 ALA A O 1
ATOM 537 N N . SER A 1 72 ? 58.677 25.476 -30.428 1.00 44.16 72 SER A N 1
ATOM 538 C CA . SER A 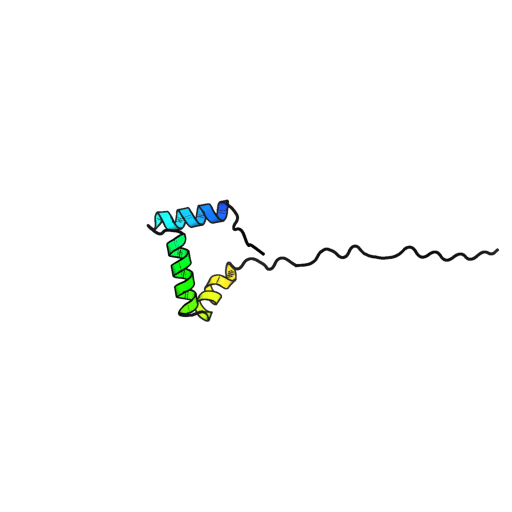1 72 ? 59.372 26.698 -30.867 1.00 44.16 72 SER A CA 1
ATOM 539 C C . SER A 1 72 ? 59.301 27.001 -32.381 1.00 44.16 72 SER A C 1
ATOM 541 O O . SER A 1 72 ? 58.944 26.134 -33.174 1.00 44.16 72 SER A O 1
ATOM 543 N N . ALA A 1 73 ? 59.836 28.188 -32.730 1.00 41.06 73 ALA A N 1
ATOM 544 C CA . ALA A 1 73 ? 60.207 28.753 -34.047 1.00 41.06 73 ALA A CA 1
ATOM 545 C C . ALA A 1 73 ? 59.089 29.563 -34.741 1.00 41.06 73 ALA A C 1
ATOM 547 O O . ALA A 1 73 ? 57.985 29.073 -34.929 1.00 41.06 73 ALA A O 1
ATOM 548 N N . THR A 1 74 ? 59.288 30.817 -35.164 1.00 44.66 74 THR A N 1
ATOM 549 C CA . THR A 1 74 ? 60.486 31.480 -35.722 1.00 44.66 74 THR A CA 1
ATOM 550 C C . THR A 1 74 ? 60.387 32.991 -35.515 1.00 44.66 74 THR A C 1
ATOM 552 O O . THR A 1 74 ? 59.238 33.486 -35.485 1.00 44.66 74 THR A O 1
#

Organism: NCBI:txid67302